Protein AF-A0A5S9MGC6-F1 (afdb_monomer_lite)

InterPro domains:
  IPR027417 P-loop containing nucleoside triphosphate hydrolase [G3DSA:3.40.50.300] (19-104)
  IPR027417 P-loop containing nucleoside triphosphate hydrolase [SSF52540] (4-83)

Sequence (104 aa):
MISAGTPEEVMKDPKSLTGQYLSGEKFIPLPIERRKPDGRYIEIKGAKENNLKNVNAKFPLGVFTAVTGVSGSGKSTLVNEILLKSLSQKLHRAKAKPGQHKRN

Radius of gyration: 20.72 Å; chains: 1; bounding box: 48×28×50 Å

Structure (mmCIF, N/CA/C/O backbone):
data_AF-A0A5S9MGC6-F1
#
_entry.id   AF-A0A5S9MGC6-F1
#
loop_
_atom_site.group_PDB
_atom_site.id
_atom_site.type_symbol
_atom_site.label_atom_id
_atom_site.label_alt_id
_atom_site.label_comp_id
_atom_site.label_asym_id
_atom_site.label_entity_id
_atom_site.label_seq_id
_atom_site.pdbx_PDB_ins_code
_atom_site.Cartn_x
_atom_site.Cartn_y
_atom_site.Cartn_z
_atom_site.occupancy
_atom_site.B_iso_or_equiv
_atom_site.auth_seq_id
_atom_site.auth_comp_id
_atom_site.auth_asym_id
_atom_site.auth_atom_id
_atom_site.pdbx_PDB_model_num
ATOM 1 N N . MET A 1 1 ? 27.779 -11.041 -11.868 1.00 69.12 1 MET A N 1
ATOM 2 C CA . MET A 1 1 ? 27.072 -9.823 -12.319 1.00 69.12 1 MET A CA 1
ATOM 3 C C . MET A 1 1 ? 26.209 -10.225 -13.504 1.00 69.12 1 MET A C 1
ATOM 5 O O . MET A 1 1 ? 26.739 -10.901 -14.372 1.00 69.12 1 MET A O 1
ATOM 9 N N . ILE A 1 2 ? 24.901 -9.936 -13.484 1.00 86.12 2 ILE A N 1
ATOM 10 C CA . ILE A 1 2 ? 23.970 -10.391 -14.539 1.00 86.12 2 ILE A CA 1
ATOM 11 C C . ILE A 1 2 ? 24.004 -9.441 -15.745 1.00 86.12 2 ILE A C 1
ATOM 13 O O . ILE A 1 2 ? 24.063 -9.916 -16.868 1.00 86.12 2 ILE A O 1
ATOM 17 N N . SER A 1 3 ? 24.017 -8.127 -15.502 1.00 92.38 3 SER A N 1
ATOM 18 C CA . SER A 1 3 ? 24.134 -7.070 -16.513 1.00 92.38 3 SER A CA 1
ATOM 19 C C . SER A 1 3 ? 24.650 -5.787 -15.845 1.00 92.38 3 SER A C 1
ATOM 21 O O . SER A 1 3 ? 24.418 -5.604 -14.644 1.00 92.38 3 SER A O 1
ATOM 23 N N . ALA A 1 4 ? 25.359 -4.926 -16.576 1.00 95.50 4 ALA A N 1
ATOM 24 C CA . ALA A 1 4 ? 25.826 -3.613 -16.119 1.00 95.50 4 ALA A CA 1
ATOM 25 C C . ALA A 1 4 ? 26.100 -2.695 -17.320 1.00 95.50 4 ALA A C 1
ATOM 27 O O . ALA A 1 4 ? 26.528 -3.173 -18.366 1.00 95.50 4 ALA A O 1
ATOM 28 N N . GLY A 1 5 ? 25.875 -1.391 -17.150 1.00 95.62 5 GLY A N 1
ATOM 29 C CA . GLY A 1 5 ? 26.008 -0.388 -18.205 1.00 95.62 5 GLY A CA 1
ATOM 30 C C . GLY A 1 5 ? 25.018 0.758 -18.011 1.00 95.62 5 GLY A C 1
ATOM 31 O O . GLY A 1 5 ? 24.455 0.934 -16.925 1.00 95.62 5 GLY A O 1
ATOM 32 N N . THR A 1 6 ? 24.794 1.521 -19.073 1.00 97.81 6 THR A N 1
ATOM 33 C CA . THR A 1 6 ? 23.695 2.488 -19.179 1.00 97.81 6 THR A CA 1
ATOM 34 C C . THR A 1 6 ? 22.331 1.791 -19.068 1.00 97.81 6 THR A C 1
ATOM 36 O O . THR A 1 6 ? 22.223 0.590 -19.345 1.00 97.81 6 THR A O 1
ATOM 39 N N . PRO A 1 7 ? 21.259 2.509 -18.684 1.00 97.06 7 PRO A N 1
ATOM 40 C CA . PRO A 1 7 ? 19.909 1.949 -18.693 1.00 97.06 7 PRO A CA 1
ATOM 41 C C . PRO A 1 7 ? 19.538 1.297 -20.034 1.00 97.06 7 PRO A C 1
ATOM 43 O O . PRO A 1 7 ? 18.967 0.207 -20.048 1.00 97.06 7 PRO A O 1
ATOM 46 N N . GLU A 1 8 ? 19.927 1.908 -21.154 1.00 97.69 8 GLU A N 1
ATOM 47 C CA . GLU A 1 8 ? 19.661 1.417 -22.507 1.00 97.69 8 GLU A CA 1
ATOM 48 C C . GLU A 1 8 ? 20.377 0.094 -22.807 1.00 97.69 8 GLU A C 1
ATOM 50 O O . GLU A 1 8 ? 19.805 -0.782 -23.459 1.00 97.69 8 GLU A O 1
ATOM 55 N N . GLU A 1 9 ? 21.614 -0.075 -22.336 1.00 97.62 9 GLU A N 1
ATOM 56 C CA . GLU A 1 9 ? 22.361 -1.333 -22.466 1.00 97.62 9 GLU A CA 1
ATOM 57 C C . GLU A 1 9 ? 21.722 -2.440 -21.626 1.00 97.62 9 GLU A C 1
ATOM 59 O O . GLU A 1 9 ? 21.501 -3.544 -22.126 1.00 97.62 9 GLU A O 1
ATOM 64 N N . VAL A 1 10 ? 21.333 -2.128 -20.385 1.00 97.69 10 VAL A N 1
ATOM 65 C CA . VAL A 1 10 ? 20.656 -3.081 -19.493 1.00 97.69 10 VAL A CA 1
ATOM 66 C C . VAL A 1 10 ? 19.292 -3.501 -20.053 1.00 97.69 10 VAL A C 1
ATOM 68 O O . VAL A 1 10 ? 18.914 -4.660 -19.900 1.00 97.69 10 VAL A O 1
ATOM 71 N N . MET A 1 11 ? 18.559 -2.599 -20.717 1.00 97.94 11 MET A N 1
ATOM 72 C CA . MET A 1 11 ? 17.279 -2.896 -21.381 1.00 97.94 11 MET A CA 1
ATOM 73 C C . MET A 1 11 ? 17.421 -3.806 -22.606 1.00 97.94 11 MET A C 1
ATOM 75 O O . MET A 1 11 ? 16.490 -4.545 -22.917 1.00 97.94 11 MET A O 1
ATOM 79 N N . LYS A 1 12 ? 18.559 -3.747 -23.311 1.00 97.19 12 LYS A N 1
ATOM 80 C CA . LYS A 1 12 ? 18.838 -4.571 -24.500 1.00 97.19 12 LYS A CA 1
ATOM 81 C C . LYS A 1 12 ? 19.404 -5.948 -24.163 1.00 97.19 12 LYS A C 1
ATOM 83 O O . LYS A 1 12 ? 19.432 -6.807 -25.039 1.00 97.19 12 LYS A O 1
ATOM 88 N N . ASP A 1 13 ? 19.875 -6.158 -22.936 1.00 97.25 13 ASP A N 1
ATOM 89 C CA . ASP A 1 13 ? 20.425 -7.438 -22.502 1.00 97.25 13 ASP A CA 1
ATOM 90 C C . ASP A 1 13 ? 19.302 -8.452 -22.197 1.00 97.25 13 ASP A C 1
ATOM 92 O O . ASP A 1 13 ? 18.638 -8.344 -21.160 1.00 97.25 13 ASP A O 1
ATOM 96 N N . PRO A 1 14 ? 19.110 -9.496 -23.030 1.00 95.12 14 PRO A N 1
ATOM 97 C CA . PRO A 1 14 ? 18.049 -10.479 -22.825 1.00 95.12 14 PRO A CA 1
ATOM 98 C C . PRO A 1 14 ? 18.266 -11.338 -21.571 1.00 95.12 14 PRO A C 1
ATOM 100 O O . PRO A 1 14 ? 17.334 -12.008 -21.127 1.00 95.12 14 PRO A O 1
ATOM 103 N N . LYS A 1 15 ? 19.467 -11.342 -20.972 1.00 96.50 15 LYS A N 1
ATOM 104 C CA . LYS A 1 15 ? 19.744 -12.045 -19.706 1.00 96.50 15 LYS A CA 1
ATOM 105 C C . LYS A 1 15 ? 19.380 -11.202 -18.479 1.00 96.50 15 LYS A C 1
ATOM 107 O O . LYS A 1 15 ? 19.315 -11.740 -17.371 1.00 96.50 15 LYS A O 1
ATOM 112 N N . SER A 1 16 ? 19.121 -9.904 -18.652 1.00 97.75 16 SER A N 1
ATOM 113 C CA . SER A 1 16 ? 18.755 -8.987 -17.574 1.00 97.75 16 SER A CA 1
ATOM 114 C C . SER A 1 16 ? 17.260 -9.055 -17.268 1.00 97.75 16 SER A C 1
ATOM 116 O O . SER A 1 16 ? 16.438 -8.504 -17.996 1.00 97.75 16 SER A O 1
ATOM 118 N N . LEU A 1 17 ? 16.882 -9.668 -16.140 1.00 97.62 17 LEU A N 1
ATOM 119 C CA . LEU A 1 17 ? 15.480 -9.674 -15.698 1.00 97.62 17 LEU A CA 1
ATOM 120 C C . LEU A 1 17 ? 14.938 -8.248 -15.511 1.00 97.62 17 LEU A C 1
ATOM 122 O O . LEU A 1 17 ? 13.820 -7.959 -15.922 1.00 97.62 17 LEU A O 1
ATOM 126 N N . THR A 1 18 ? 15.730 -7.349 -14.923 1.00 96.94 18 THR A N 1
ATOM 127 C CA . THR A 1 18 ? 15.370 -5.930 -14.790 1.00 96.94 18 THR A CA 1
ATOM 128 C C . THR A 1 18 ? 15.220 -5.273 -16.160 1.00 96.94 18 THR A C 1
ATOM 130 O O . THR A 1 18 ? 14.262 -4.534 -16.369 1.00 96.94 18 THR A O 1
ATOM 133 N N . GLY A 1 19 ? 16.117 -5.586 -17.102 1.00 98.06 19 GLY A N 1
ATOM 134 C CA . GLY A 1 19 ? 16.055 -5.117 -18.486 1.00 98.06 19 GLY A CA 1
ATOM 135 C C . GLY A 1 19 ? 14.739 -5.474 -19.166 1.00 98.06 19 GLY A C 1
ATOM 136 O O . GLY A 1 19 ? 14.087 -4.589 -19.708 1.00 98.06 19 GLY A O 1
ATOM 137 N N . GLN A 1 20 ? 14.295 -6.726 -19.022 1.00 98.25 20 GLN A N 1
ATOM 138 C CA . GLN A 1 20 ? 13.016 -7.209 -19.562 1.00 98.25 20 GLN A CA 1
ATOM 139 C C . GLN A 1 20 ? 11.802 -6.441 -19.004 1.00 98.25 20 GLN A C 1
ATOM 141 O O . GLN A 1 20 ? 10.832 -6.229 -19.723 1.00 98.25 20 GLN A O 1
ATOM 146 N N . TYR A 1 21 ? 11.827 -6.008 -17.735 1.00 98.25 21 TYR A N 1
ATOM 147 C CA . TYR A 1 21 ? 10.751 -5.180 -17.166 1.00 98.25 21 TYR A CA 1
ATOM 148 C C . TYR A 1 21 ? 10.836 -3.712 -17.595 1.00 98.25 21 TYR A C 1
ATOM 150 O O . TYR A 1 21 ? 9.808 -3.081 -17.827 1.00 98.25 21 TYR A O 1
ATOM 158 N N . LEU A 1 22 ? 12.047 -3.161 -17.696 1.00 97.31 22 LEU A N 1
ATOM 159 C CA . LEU A 1 22 ? 12.260 -1.784 -18.146 1.00 97.31 22 LEU A CA 1
ATOM 160 C C . LEU A 1 22 ? 11.892 -1.606 -19.625 1.00 97.31 22 LEU A C 1
ATOM 162 O O . LEU A 1 22 ? 11.318 -0.582 -19.985 1.00 97.31 22 LEU A O 1
ATOM 166 N N . SER A 1 23 ? 12.194 -2.599 -20.468 1.00 97.38 23 SER A N 1
ATOM 167 C CA . SER A 1 23 ? 11.861 -2.602 -21.899 1.00 97.38 23 SER A CA 1
ATOM 168 C C . SER A 1 23 ? 10.377 -2.848 -22.185 1.00 97.38 23 SER A C 1
ATOM 170 O O . SER A 1 23 ? 9.920 -2.590 -23.296 1.00 97.38 23 SER A O 1
ATOM 172 N N . GLY A 1 24 ? 9.623 -3.341 -21.198 1.00 96.88 24 GLY A N 1
ATOM 173 C CA . GLY A 1 24 ? 8.219 -3.719 -21.346 1.00 96.88 24 GLY A CA 1
ATOM 174 C C . GLY A 1 24 ? 7.992 -5.118 -21.929 1.00 96.88 24 GLY A C 1
ATOM 175 O O . GLY A 1 24 ? 6.839 -5.514 -22.079 1.00 96.88 24 GLY A O 1
ATOM 176 N N . GLU A 1 25 ? 9.051 -5.887 -22.216 1.00 97.56 25 GLU A N 1
ATOM 177 C CA . GLU A 1 25 ? 8.941 -7.303 -22.610 1.00 97.56 25 GLU A CA 1
ATOM 178 C C . GLU A 1 25 ? 8.217 -8.120 -21.527 1.00 97.56 25 GLU A C 1
ATOM 180 O O . GLU A 1 25 ? 7.326 -8.922 -21.812 1.00 97.56 25 GLU A O 1
ATOM 185 N N . LYS A 1 26 ? 8.566 -7.868 -20.262 1.00 98.19 26 LYS A N 1
ATOM 186 C CA . LYS A 1 26 ? 7.825 -8.321 -19.086 1.00 98.19 26 LYS A CA 1
ATOM 187 C C . LYS A 1 26 ? 7.111 -7.145 -18.442 1.00 98.19 26 LYS A C 1
ATOM 189 O O . LYS A 1 26 ? 7.640 -6.045 -18.339 1.00 98.19 26 LYS A O 1
ATOM 194 N N . PHE A 1 27 ? 5.914 -7.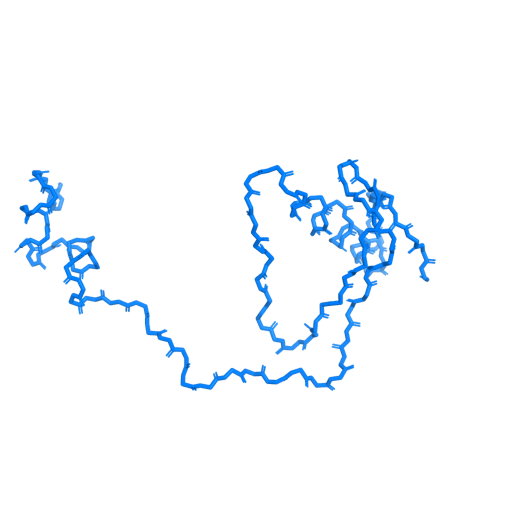396 -17.935 1.00 98.25 27 PHE A N 1
ATOM 195 C CA . PHE A 1 27 ? 5.132 -6.407 -17.206 1.00 98.25 27 PHE A CA 1
ATOM 196 C C . PHE A 1 27 ? 4.228 -7.094 -16.184 1.00 98.25 27 PHE A C 1
ATOM 198 O O . PHE A 1 27 ? 3.978 -8.298 -16.256 1.00 98.25 27 PHE A O 1
ATOM 205 N N . ILE A 1 28 ? 3.736 -6.325 -15.212 1.00 97.81 28 ILE A N 1
ATOM 206 C CA . ILE A 1 28 ? 2.734 -6.808 -14.259 1.00 97.81 28 ILE A CA 1
ATOM 207 C C . ILE A 1 28 ? 1.360 -6.627 -14.917 1.00 97.81 28 ILE A C 1
ATOM 209 O O . ILE A 1 28 ? 0.950 -5.481 -15.127 1.00 97.81 28 ILE A O 1
ATOM 213 N N . PRO A 1 29 ? 0.644 -7.711 -15.267 1.00 97.31 29 PRO A N 1
ATOM 214 C CA . PRO A 1 29 ? -0.640 -7.591 -15.935 1.00 97.31 29 PRO A CA 1
ATOM 215 C C . PRO A 1 29 ? -1.684 -6.993 -14.994 1.00 97.31 29 PRO A C 1
ATOM 217 O O . PRO A 1 29 ? -1.707 -7.263 -13.789 1.00 97.31 29 PRO A O 1
ATOM 220 N N . LEU A 1 30 ? -2.586 -6.195 -15.559 1.00 97.25 30 LEU A N 1
ATOM 221 C CA . LEU A 1 30 ? -3.749 -5.714 -14.828 1.00 97.25 30 LEU A CA 1
ATOM 222 C C . LEU A 1 30 ? -4.807 -6.825 -14.754 1.00 97.25 30 LEU A C 1
ATOM 224 O O . LEU A 1 30 ? -5.016 -7.535 -15.739 1.00 97.25 30 LEU A O 1
ATOM 228 N N . PRO A 1 31 ? -5.496 -6.987 -13.610 1.00 96.75 31 PRO A N 1
ATOM 229 C CA . PRO A 1 31 ? -6.588 -7.942 -13.520 1.00 96.75 31 PRO A CA 1
ATOM 230 C C . PRO A 1 31 ? -7.732 -7.512 -14.446 1.00 96.75 31 PRO A C 1
ATOM 232 O O . PRO A 1 31 ? -8.123 -6.344 -14.438 1.00 96.75 31 PRO A O 1
ATOM 235 N N . ILE A 1 32 ? -8.282 -8.467 -15.204 1.00 97.31 32 ILE A N 1
ATOM 236 C CA . ILE A 1 32 ? -9.416 -8.240 -16.119 1.00 97.31 32 ILE A CA 1
ATOM 237 C C . ILE A 1 32 ? -10.652 -7.784 -15.330 1.00 97.31 32 ILE A C 1
ATOM 239 O O . ILE A 1 32 ? -11.374 -6.887 -15.753 1.00 97.31 32 ILE A O 1
ATOM 243 N N . GLU A 1 33 ? -10.847 -8.345 -14.134 1.00 97.44 33 GLU A N 1
ATOM 244 C CA . GLU A 1 33 ? -11.940 -7.992 -13.232 1.00 97.44 33 GLU A CA 1
ATOM 245 C C . GLU A 1 33 ? -11.437 -7.669 -11.822 1.00 97.44 33 GLU A C 1
ATOM 247 O O . GLU A 1 33 ? -10.472 -8.251 -11.319 1.00 97.44 33 GLU A O 1
ATOM 252 N N . ARG A 1 34 ? -12.129 -6.749 -11.141 1.00 97.25 34 ARG A N 1
ATOM 253 C CA . ARG A 1 34 ? -11.870 -6.406 -9.736 1.00 97.25 34 ARG A CA 1
ATOM 254 C C . ARG A 1 34 ? -12.990 -6.945 -8.852 1.00 97.25 34 ARG A C 1
ATOM 256 O O . ARG A 1 34 ? -14.166 -6.771 -9.162 1.00 97.25 34 ARG A O 1
ATOM 263 N N . ARG A 1 35 ? -12.623 -7.546 -7.714 1.00 97.56 35 ARG A N 1
ATOM 264 C CA . ARG A 1 35 ? -13.585 -8.029 -6.708 1.00 97.56 35 ARG A CA 1
ATOM 265 C C . ARG A 1 35 ? -14.454 -6.871 -6.212 1.00 97.56 35 ARG A C 1
ATOM 267 O O . ARG A 1 35 ? -13.923 -5.837 -5.804 1.00 97.56 35 ARG A O 1
ATOM 274 N N . LYS A 1 36 ? -15.775 -7.058 -6.226 1.00 97.25 36 LYS A N 1
ATOM 275 C CA . LYS A 1 36 ? -16.731 -6.100 -5.657 1.00 97.25 36 LYS A CA 1
ATOM 276 C C . LYS A 1 36 ? -16.817 -6.288 -4.134 1.00 97.25 36 LYS A C 1
ATOM 278 O O . LYS A 1 36 ? -16.752 -7.430 -3.682 1.00 97.25 36 LYS A O 1
ATOM 283 N N . PRO A 1 37 ? -16.963 -5.210 -3.343 1.00 97.19 37 PRO A N 1
ATOM 284 C CA . PR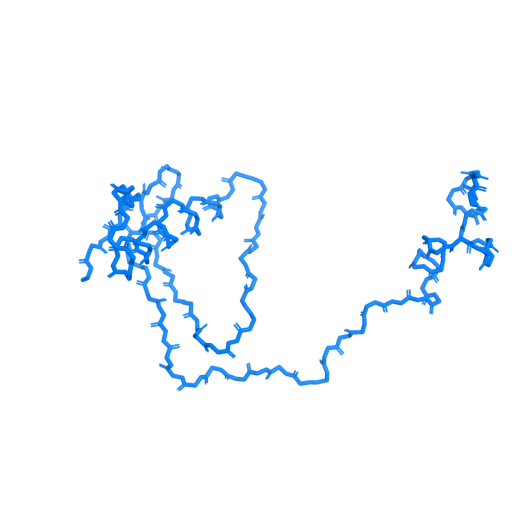O A 1 37 ? -17.268 -5.326 -1.920 1.00 97.19 37 PRO A CA 1
ATOM 285 C C . PRO A 1 37 ? -18.573 -6.095 -1.692 1.00 97.19 37 PRO A C 1
ATOM 287 O O . PRO A 1 37 ? -19.537 -5.905 -2.430 1.00 97.19 37 PRO A O 1
ATOM 290 N N . ASP A 1 38 ? -18.617 -6.912 -0.644 1.00 96.50 38 ASP A N 1
ATOM 291 C CA . ASP A 1 38 ? -19.774 -7.750 -0.295 1.00 96.50 38 ASP A CA 1
ATOM 292 C C . ASP A 1 38 ? -20.680 -7.134 0.789 1.00 96.50 38 ASP A C 1
ATOM 294 O O . ASP A 1 38 ? -21.503 -7.815 1.394 1.00 96.50 38 ASP A O 1
ATOM 298 N N . GLY A 1 39 ? -20.515 -5.836 1.058 1.00 96.94 39 GLY A N 1
ATOM 299 C CA . GLY A 1 39 ? -21.266 -5.106 2.081 1.00 96.94 39 GLY A CA 1
ATOM 300 C C . GLY A 1 39 ? -20.615 -5.093 3.467 1.00 96.94 39 GLY A C 1
ATOM 301 O O . GLY A 1 39 ? -21.058 -4.332 4.329 1.00 96.94 39 GLY A O 1
ATOM 302 N N . ARG A 1 40 ? -19.546 -5.864 3.704 1.00 97.56 40 ARG A N 1
ATOM 303 C CA . ARG A 1 40 ? -18.835 -5.875 4.993 1.00 97.56 40 ARG A CA 1
ATOM 304 C C . ARG A 1 40 ? -17.691 -4.861 5.008 1.00 97.56 40 ARG A C 1
ATOM 306 O O . ARG A 1 40 ? -16.861 -4.829 4.099 1.00 97.56 40 ARG A O 1
ATOM 313 N N . TYR A 1 41 ? -17.607 -4.069 6.079 1.00 97.25 41 TYR A N 1
ATOM 314 C CA . TYR A 1 41 ? -16.610 -3.006 6.222 1.00 97.25 41 TYR A CA 1
ATOM 315 C C . TYR A 1 41 ? -16.034 -2.930 7.633 1.00 97.25 41 TYR A C 1
ATOM 317 O O . TYR A 1 41 ? -16.729 -3.164 8.621 1.00 97.25 41 TYR A O 1
ATOM 325 N N . ILE A 1 42 ? -14.778 -2.498 7.719 1.00 96.19 42 ILE A N 1
ATOM 326 C CA . ILE A 1 42 ? -14.204 -1.940 8.942 1.00 96.19 42 ILE A CA 1
ATOM 327 C C . ILE A 1 42 ? -14.233 -0.421 8.818 1.00 96.19 42 ILE A C 1
ATOM 329 O O . ILE A 1 42 ? -13.705 0.140 7.858 1.00 96.19 42 ILE A O 1
ATOM 333 N N . GLU A 1 43 ? -14.836 0.252 9.793 1.00 96.50 43 GLU A N 1
ATOM 334 C CA . GLU A 1 43 ? -14.941 1.709 9.802 1.00 96.50 43 GLU A CA 1
ATOM 335 C C . GLU A 1 43 ? -14.064 2.326 10.890 1.00 96.50 43 GLU A C 1
ATOM 337 O O . GLU A 1 43 ? -14.192 2.005 12.073 1.00 96.50 43 GLU A O 1
ATOM 342 N N . ILE A 1 44 ? -13.221 3.276 10.492 1.00 96.44 44 ILE A N 1
ATOM 343 C CA . ILE A 1 44 ? -12.538 4.201 11.395 1.00 96.44 44 ILE A CA 1
ATOM 344 C C . ILE A 1 44 ? -13.286 5.525 11.335 1.00 96.44 44 ILE A C 1
ATOM 346 O O . ILE A 1 44 ? -13.495 6.073 10.252 1.00 96.44 44 ILE A O 1
ATOM 350 N N . LYS A 1 45 ? -13.666 6.060 12.496 1.00 97.19 45 LYS A N 1
ATOM 351 C CA . LYS A 1 45 ? -14.345 7.353 12.595 1.00 97.19 45 LYS A CA 1
ATOM 352 C C . LYS A 1 45 ? -13.497 8.346 13.374 1.00 97.19 45 LYS A C 1
ATOM 354 O O . LYS A 1 45 ? -12.950 8.016 14.422 1.00 97.19 45 LYS A O 1
ATOM 359 N N . GLY A 1 46 ? -13.421 9.576 12.880 1.00 97.25 46 GLY A N 1
ATOM 360 C CA . GLY A 1 46 ? -12.765 10.705 13.532 1.00 97.25 46 GLY A CA 1
ATOM 361 C C . GLY A 1 46 ? -11.325 10.432 13.954 1.00 97.25 46 GLY A C 1
ATOM 362 O O . GLY A 1 46 ? -10.959 10.760 15.080 1.00 97.25 46 GLY A O 1
ATOM 363 N N . ALA A 1 47 ? -10.531 9.810 13.083 1.00 97.31 47 ALA A N 1
ATOM 364 C CA . ALA A 1 47 ? -9.105 9.611 13.297 1.00 97.31 47 ALA A CA 1
ATOM 365 C C . ALA A 1 47 ? -8.379 10.960 13.388 1.00 97.31 47 ALA A C 1
ATOM 367 O O . ALA A 1 47 ? -8.487 11.795 12.483 1.00 97.31 47 ALA A O 1
ATOM 368 N N . LYS A 1 48 ? -7.665 11.164 14.495 1.00 97.25 48 LYS A N 1
ATOM 369 C CA . LYS A 1 48 ? -6.984 12.415 14.863 1.00 97.25 48 LYS A CA 1
ATOM 370 C C . LYS A 1 48 ? -5.545 12.218 15.342 1.00 97.25 48 LYS A C 1
ATOM 372 O O . LYS A 1 48 ? -4.896 13.183 15.715 1.00 97.25 48 LYS A O 1
ATOM 377 N N . GLU A 1 49 ? -5.051 10.983 15.343 1.00 97.06 49 GLU A N 1
ATOM 378 C CA . GLU A 1 49 ? -3.669 10.701 15.728 1.00 97.06 49 GLU A CA 1
ATOM 379 C C . GLU A 1 49 ? -2.675 11.428 14.806 1.00 97.06 49 GLU A C 1
ATOM 381 O O . GLU A 1 49 ? -2.875 11.490 13.585 1.00 97.06 49 GLU A O 1
ATOM 386 N N . ASN A 1 50 ? -1.589 11.948 15.384 1.00 95.25 50 ASN A N 1
ATOM 387 C CA . ASN A 1 50 ? -0.570 12.741 14.694 1.00 95.25 50 ASN A CA 1
ATOM 388 C C . ASN A 1 50 ? -1.176 13.880 13.850 1.00 95.25 50 ASN A C 1
ATOM 390 O O . ASN A 1 50 ? -1.802 14.798 14.368 1.00 95.25 50 ASN A O 1
ATOM 394 N N . ASN A 1 51 ? -0.979 13.839 12.533 1.00 94.94 51 ASN A N 1
ATOM 395 C CA . ASN A 1 51 ? -1.410 14.870 11.596 1.00 94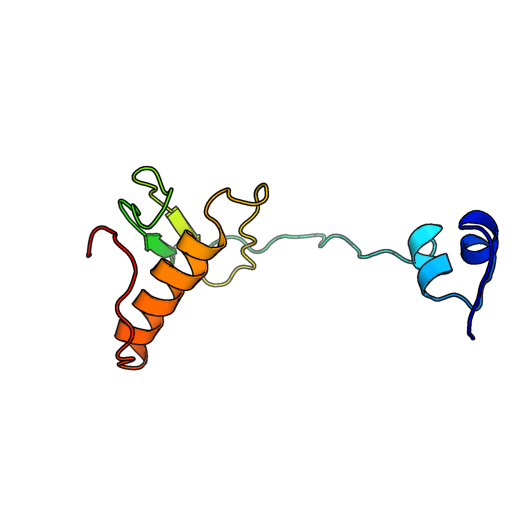.94 51 ASN A CA 1
ATOM 396 C C . ASN A 1 51 ? -2.764 14.576 10.924 1.00 94.94 51 ASN A C 1
ATOM 398 O O . ASN A 1 51 ? -3.143 15.280 9.982 1.00 94.94 51 ASN A O 1
ATOM 402 N N . LEU A 1 52 ? -3.494 13.542 11.363 1.00 96.56 52 LEU A N 1
ATOM 403 C CA . LEU A 1 52 ? -4.812 13.229 10.813 1.00 96.56 52 LEU A CA 1
ATOM 404 C C . LEU A 1 52 ? -5.840 14.286 11.237 1.00 96.56 52 LEU A C 1
ATOM 406 O O . LEU A 1 52 ? -6.027 14.585 12.412 1.00 96.56 52 LEU A O 1
ATOM 410 N N . LYS A 1 53 ? -6.562 14.837 10.259 1.00 95.88 53 LYS A N 1
ATOM 411 C CA . LYS A 1 53 ? -7.539 15.915 10.469 1.00 95.88 53 LYS A CA 1
ATOM 412 C C . LYS A 1 53 ? -8.969 15.372 10.553 1.00 95.88 53 LYS A C 1
ATOM 414 O O . LYS A 1 53 ? -9.774 15.613 9.662 1.00 95.88 53 LYS A O 1
ATOM 419 N N . ASN A 1 54 ? -9.288 14.635 11.623 1.00 96.50 54 ASN A N 1
ATOM 420 C CA . ASN A 1 54 ? -10.627 14.068 11.874 1.00 96.50 54 ASN A CA 1
ATOM 421 C C . ASN A 1 54 ? -11.146 13.177 10.723 1.00 96.50 54 ASN A C 1
ATOM 423 O O . ASN A 1 54 ? -12.274 13.326 10.253 1.00 96.50 54 ASN A O 1
ATOM 427 N N . VAL A 1 55 ? -10.309 12.249 10.264 1.00 96.81 55 VAL A N 1
ATOM 428 C CA . VAL A 1 55 ? -10.573 11.424 9.077 1.00 96.81 55 VAL A CA 1
ATOM 429 C C . VAL A 1 55 ? -11.550 10.286 9.394 1.00 96.81 55 VAL A C 1
ATOM 431 O O . VAL A 1 55 ? -11.392 9.580 10.391 1.00 96.81 55 VAL A O 1
ATOM 434 N N . ASN A 1 56 ? -12.538 10.077 8.521 1.00 97.00 56 ASN A N 1
ATOM 435 C CA . ASN A 1 56 ? -13.375 8.876 8.504 1.00 97.00 56 ASN A CA 1
ATOM 436 C C . ASN A 1 56 ? -12.950 7.994 7.323 1.00 97.00 56 ASN A C 1
ATOM 438 O O . ASN A 1 56 ? -12.823 8.497 6.209 1.00 97.00 56 ASN A O 1
ATOM 442 N N . ALA A 1 57 ? -12.756 6.697 7.549 1.00 96.19 57 ALA A N 1
ATOM 443 C CA . ALA A 1 57 ? -12.352 5.749 6.513 1.00 96.19 57 ALA A CA 1
ATOM 444 C C . ALA A 1 57 ? -13.135 4.437 6.633 1.00 96.19 57 ALA A C 1
ATOM 446 O O . ALA A 1 57 ? -13.350 3.940 7.739 1.00 96.19 57 ALA A O 1
ATOM 447 N N . LYS A 1 58 ? -13.538 3.870 5.491 1.00 96.62 58 LYS A N 1
ATOM 448 C CA . LYS A 1 58 ? -14.180 2.554 5.400 1.00 96.62 58 LYS A CA 1
ATOM 449 C C . LYS A 1 58 ? -13.297 1.613 4.588 1.00 96.62 58 LYS A C 1
ATOM 451 O O . LYS A 1 58 ? -12.966 1.920 3.447 1.00 96.62 58 LYS A O 1
ATOM 456 N N . PHE A 1 59 ? -12.948 0.471 5.168 1.00 97.44 59 PHE A N 1
ATOM 457 C CA . PHE A 1 59 ? -12.150 -0.572 4.530 1.00 97.44 59 PHE A CA 1
ATOM 458 C C . PHE A 1 59 ? -13.061 -1.756 4.190 1.00 97.44 59 PHE A C 1
ATOM 460 O O . PHE A 1 59 ? -13.535 -2.415 5.119 1.00 97.44 59 PHE A O 1
ATOM 467 N N . PRO A 1 60 ? -13.358 -2.014 2.903 1.00 97.94 60 PRO A N 1
ATOM 468 C CA . PRO A 1 60 ? -14.131 -3.187 2.509 1.00 97.94 60 PRO A CA 1
ATOM 469 C C . PRO A 1 60 ? -13.375 -4.473 2.850 1.00 97.94 60 PRO A C 1
ATOM 471 O O . PRO A 1 60 ? -12.169 -4.582 2.613 1.00 97.94 60 PRO A O 1
ATOM 474 N N . LEU A 1 61 ? -14.091 -5.455 3.391 1.00 97.31 61 LEU A N 1
ATOM 475 C CA . LEU A 1 61 ? -13.549 -6.792 3.615 1.00 97.31 61 LEU A CA 1
ATOM 476 C C . LEU A 1 61 ? -13.628 -7.631 2.333 1.00 97.31 61 LEU A C 1
ATOM 478 O O . LEU A 1 61 ? -14.404 -7.345 1.427 1.00 97.31 61 LEU A O 1
ATOM 482 N N . GLY A 1 62 ? -12.788 -8.665 2.245 1.00 96.81 62 GLY A N 1
ATOM 483 C CA . GLY A 1 62 ? -12.790 -9.601 1.112 1.00 96.81 62 GLY A CA 1
ATOM 484 C C . GLY A 1 62 ? -12.192 -9.056 -0.193 1.00 96.81 62 GLY A C 1
ATOM 485 O O . GLY A 1 62 ? -12.209 -9.751 -1.210 1.00 96.81 62 GLY A O 1
ATOM 486 N N . VAL A 1 63 ? -11.626 -7.845 -0.187 1.00 97.56 63 VAL A N 1
ATOM 487 C CA . VAL A 1 63 ? -10.996 -7.229 -1.365 1.00 97.56 63 VAL A CA 1
ATOM 488 C C . VAL A 1 63 ? -9.582 -6.733 -1.063 1.00 97.56 63 VAL A C 1
ATOM 490 O O . VAL A 1 63 ? -9.223 -6.461 0.082 1.00 97.56 63 VAL A O 1
ATOM 493 N N . PHE A 1 64 ? -8.767 -6.596 -2.110 1.00 97.56 64 PHE A N 1
ATOM 494 C CA . PHE A 1 64 ? -7.435 -6.007 -1.994 1.00 97.56 64 PHE A CA 1
ATOM 495 C C . PHE A 1 64 ? -7.559 -4.482 -1.897 1.00 97.56 64 PHE A C 1
ATOM 497 O O . PHE A 1 64 ? -7.983 -3.837 -2.856 1.00 97.56 64 PHE A O 1
ATOM 504 N N . THR A 1 65 ? -7.184 -3.909 -0.752 1.00 97.12 65 THR A N 1
ATOM 505 C CA . THR A 1 65 ? -7.246 -2.461 -0.507 1.00 97.12 65 THR A CA 1
ATOM 506 C C . THR A 1 65 ? -5.840 -1.878 -0.416 1.00 97.12 65 THR A C 1
ATOM 508 O O . THR A 1 65 ? -5.058 -2.279 0.443 1.00 97.12 65 THR A O 1
ATOM 511 N N . ALA A 1 66 ? -5.532 -0.899 -1.268 1.00 97.44 66 ALA A N 1
ATOM 512 C CA . ALA A 1 66 ? -4.297 -0.125 -1.193 1.00 97.44 66 ALA A CA 1
ATOM 513 C C . ALA A 1 66 ? -4.561 1.237 -0.536 1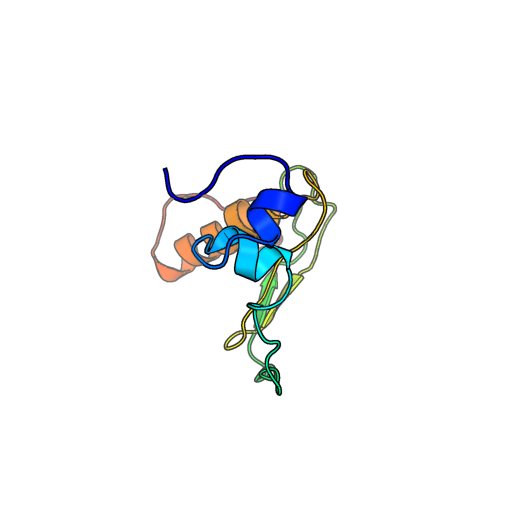.00 97.44 66 ALA A C 1
ATOM 515 O O . ALA A 1 66 ? -5.431 1.983 -0.982 1.00 97.44 66 ALA A O 1
ATOM 516 N N . VAL A 1 67 ? -3.790 1.579 0.500 1.00 97.25 67 VAL A N 1
ATOM 517 C CA . VAL A 1 67 ? -3.800 2.915 1.118 1.00 97.25 67 VAL A CA 1
ATOM 518 C C . VAL A 1 67 ? -2.625 3.713 0.562 1.00 97.25 67 VAL A C 1
ATOM 520 O O . VAL A 1 67 ? -1.470 3.409 0.853 1.00 97.25 67 VAL A O 1
ATOM 523 N N . THR A 1 68 ? -2.914 4.726 -0.252 1.00 97.19 68 THR A N 1
ATOM 524 C CA . THR A 1 68 ? -1.913 5.493 -1.012 1.00 97.19 68 THR A CA 1
ATOM 525 C C . THR A 1 68 ? -1.908 6.978 -0.629 1.00 97.19 68 THR A C 1
ATOM 527 O O . THR A 1 68 ? -2.719 7.436 0.175 1.00 97.19 68 THR A O 1
ATOM 530 N N . GLY A 1 69 ? -0.912 7.722 -1.122 1.00 96.00 69 GLY A N 1
ATOM 531 C CA . GLY A 1 69 ? -0.687 9.138 -0.808 1.00 96.00 69 GLY A CA 1
ATOM 532 C C . GLY A 1 69 ? 0.795 9.474 -0.609 1.00 96.00 69 GLY A C 1
ATOM 533 O O . GLY A 1 69 ? 1.615 8.581 -0.383 1.00 96.00 69 GLY A O 1
ATOM 534 N N . VAL A 1 70 ? 1.141 10.761 -0.660 1.00 97.56 70 VAL A N 1
ATOM 535 C CA . VAL A 1 70 ? 2.525 11.263 -0.525 1.00 97.56 70 VAL A CA 1
ATOM 536 C C . VAL A 1 70 ? 3.155 10.937 0.835 1.00 97.56 70 VAL A C 1
ATOM 538 O O . VAL A 1 70 ? 2.457 10.616 1.802 1.00 97.56 70 VAL A O 1
ATOM 541 N N . SER A 1 71 ? 4.487 10.986 0.933 1.00 96.38 71 SER A N 1
ATOM 542 C CA . SER A 1 71 ? 5.168 10.851 2.229 1.00 96.38 71 SER A CA 1
ATOM 543 C C . SER A 1 71 ? 4.635 11.888 3.229 1.00 96.38 71 SER A C 1
ATOM 545 O O . SER A 1 71 ? 4.306 13.008 2.850 1.00 96.38 71 SER A O 1
ATOM 547 N N . GLY A 1 72 ? 4.461 11.492 4.491 1.00 95.50 72 GLY A N 1
ATOM 548 C CA . GLY A 1 72 ? 3.882 12.355 5.528 1.00 95.50 72 GLY A CA 1
ATOM 549 C C . GLY A 1 72 ? 2.356 12.527 5.488 1.00 95.50 72 GLY A C 1
ATOM 550 O O . GLY A 1 72 ? 1.804 13.117 6.408 1.00 95.50 72 GLY A O 1
ATOM 551 N N . SER A 1 73 ? 1.623 11.963 4.518 1.00 96.31 73 SER A N 1
ATOM 552 C CA . SER A 1 73 ? 0.157 12.139 4.424 1.00 96.31 73 SER A CA 1
ATOM 553 C C . SER A 1 73 ? -0.673 11.442 5.520 1.00 96.31 73 SER A C 1
ATOM 555 O O . SER A 1 73 ? -1.897 11.525 5.505 1.00 96.31 73 SER A O 1
ATOM 557 N N . GLY A 1 74 ? -0.035 10.719 6.447 1.00 97.19 74 GLY A N 1
ATOM 558 C CA . GLY A 1 74 ? -0.711 10.027 7.552 1.00 97.19 74 GLY A CA 1
ATOM 559 C C . GLY A 1 74 ? -1.154 8.583 7.264 1.00 97.19 74 GLY A C 1
ATOM 560 O O . GLY A 1 74 ? -1.857 8.003 8.085 1.00 97.19 74 GLY A O 1
ATOM 561 N N . LYS A 1 75 ? -0.731 7.959 6.148 1.00 98.00 75 LYS A N 1
ATOM 562 C CA . LYS A 1 75 ? -1.067 6.552 5.804 1.00 98.00 75 LYS A CA 1
ATOM 563 C C . LYS A 1 75 ? -0.717 5.567 6.922 1.00 98.00 75 LYS A C 1
ATOM 565 O O . LYS A 1 75 ? -1.578 4.822 7.376 1.00 98.00 75 LYS A O 1
ATOM 570 N N . SER A 1 76 ? 0.537 5.587 7.382 1.00 97.56 76 SER A N 1
ATOM 571 C CA . SER A 1 76 ? 1.014 4.694 8.444 1.00 97.56 76 SER A CA 1
ATOM 572 C C . SER A 1 76 ? 0.313 4.977 9.768 1.00 97.56 76 SER A C 1
ATOM 574 O O . SER A 1 76 ? 0.011 4.047 10.503 1.00 97.56 76 SER A O 1
ATOM 576 N N . THR A 1 77 ? -0.028 6.237 10.049 1.00 97.88 77 THR A N 1
ATOM 577 C CA . THR A 1 77 ? -0.845 6.586 11.215 1.00 97.88 77 THR A CA 1
ATOM 578 C C . THR A 1 77 ? -2.237 5.955 11.121 1.00 97.88 77 THR A C 1
ATOM 580 O O . THR A 1 77 ? -2.695 5.301 12.054 1.00 97.88 77 THR A O 1
ATOM 583 N N . LEU A 1 78 ? -2.912 6.087 9.978 1.00 97.75 78 LEU A N 1
ATOM 584 C CA . LEU A 1 78 ? -4.251 5.528 9.790 1.00 97.75 78 LEU A CA 1
ATOM 585 C C . LEU A 1 78 ? -4.251 3.991 9.863 1.00 97.75 78 LEU A C 1
ATOM 587 O O . LEU A 1 78 ? -5.110 3.407 10.524 1.00 97.75 78 LEU A O 1
ATOM 591 N N . VAL A 1 79 ? -3.290 3.337 9.205 1.00 97.69 79 VAL A N 1
ATOM 592 C CA . VAL A 1 79 ? -3.242 1.870 9.090 1.00 97.69 79 VAL A CA 1
ATOM 593 C C . VAL A 1 79 ? -2.582 1.217 10.304 1.00 97.69 79 VAL A C 1
ATOM 595 O O . VAL A 1 79 ? -3.162 0.321 10.905 1.00 97.69 79 VAL A O 1
ATOM 598 N N . ASN A 1 80 ? -1.392 1.649 10.708 1.00 97.06 80 ASN A N 1
ATOM 599 C CA . ASN A 1 80 ? -0.639 0.954 11.754 1.00 97.06 80 ASN A CA 1
ATOM 600 C C . ASN A 1 80 ? -1.069 1.427 13.144 1.00 97.06 80 ASN A C 1
ATOM 602 O O . ASN A 1 80 ? -1.408 0.614 14.002 1.00 97.06 80 ASN A O 1
ATOM 606 N N . GLU A 1 81 ? -1.087 2.744 13.364 1.00 97.25 81 GLU A N 1
ATOM 607 C CA . GLU A 1 81 ? -1.348 3.305 14.694 1.00 97.25 81 GLU A CA 1
ATOM 608 C C . GLU A 1 81 ? -2.819 3.195 15.097 1.00 97.25 81 GLU A C 1
ATOM 610 O O . GLU A 1 81 ? -3.120 2.998 16.274 1.00 97.25 81 GLU A O 1
ATOM 615 N N . ILE A 1 82 ? -3.743 3.273 14.135 1.00 97.00 82 ILE A N 1
ATOM 616 C CA . ILE A 1 82 ? -5.181 3.203 14.413 1.00 97.00 82 ILE A CA 1
ATOM 617 C C . ILE A 1 82 ? -5.759 1.844 14.026 1.00 97.00 82 ILE A C 1
ATOM 619 O O . ILE A 1 82 ? -6.180 1.114 14.923 1.00 97.00 82 ILE A O 1
ATOM 623 N N . LEU A 1 83 ? -5.802 1.487 12.735 1.00 96.69 83 LEU A N 1
ATOM 624 C CA . LEU A 1 83 ? -6.506 0.280 12.277 1.00 96.69 83 LEU A CA 1
ATOM 625 C C . LEU A 1 83 ? -5.941 -0.994 12.918 1.00 96.69 83 LEU A C 1
ATOM 627 O O . LEU A 1 83 ? -6.666 -1.715 13.603 1.00 96.69 83 LEU A O 1
ATOM 631 N N . LEU A 1 84 ? -4.643 -1.245 12.732 1.00 96.69 84 LEU A N 1
ATOM 632 C CA . LEU A 1 84 ? -3.975 -2.458 13.192 1.00 96.69 84 LEU A CA 1
ATOM 633 C C . LEU A 1 84 ? -4.024 -2.571 14.715 1.00 96.69 84 LEU A C 1
ATOM 635 O O . LEU A 1 84 ? -4.481 -3.589 15.225 1.00 96.69 84 LEU A O 1
ATOM 639 N N . LYS A 1 85 ? -3.619 -1.531 15.457 1.00 96.62 85 LYS A N 1
ATOM 640 C CA . LYS A 1 85 ? -3.669 -1.568 16.930 1.00 96.62 85 LYS A CA 1
ATOM 641 C C . LYS A 1 85 ? -5.095 -1.772 17.449 1.00 96.62 85 LYS A C 1
ATOM 643 O O . LYS A 1 85 ? -5.280 -2.548 18.384 1.00 96.62 85 LYS A O 1
ATOM 648 N N . SER A 1 86 ? -6.103 -1.146 16.831 1.00 95.00 86 SER A N 1
ATOM 649 C CA . SER A 1 86 ? -7.510 -1.325 17.232 1.00 95.00 86 SER A CA 1
ATOM 650 C C . SER A 1 86 ? -7.984 -2.758 17.029 1.00 95.00 86 SER A C 1
ATOM 652 O O . SER A 1 86 ? -8.610 -3.330 17.921 1.00 95.00 86 SER A O 1
ATOM 654 N N . LEU A 1 87 ? -7.670 -3.355 15.878 1.00 94.88 87 LEU A N 1
ATOM 655 C CA . LEU A 1 87 ? -8.040 -4.738 15.584 1.00 94.88 87 LEU A CA 1
ATOM 656 C C . LEU A 1 87 ? -7.268 -5.724 16.461 1.00 94.88 87 LEU A C 1
ATOM 658 O O . LEU A 1 87 ? -7.883 -6.609 17.044 1.00 94.88 87 LEU A O 1
ATOM 662 N N . SER A 1 88 ? -5.961 -5.538 16.642 1.00 95.12 88 SER A N 1
ATOM 663 C CA . SER A 1 88 ? -5.142 -6.381 17.520 1.00 95.12 88 SER A CA 1
ATOM 664 C C . SER A 1 88 ? -5.605 -6.326 18.975 1.00 95.12 88 SER A C 1
ATOM 666 O O . SER A 1 88 ? -5.616 -7.348 19.661 1.00 95.12 88 SER A O 1
ATOM 668 N N . GLN A 1 89 ? -6.040 -5.159 19.45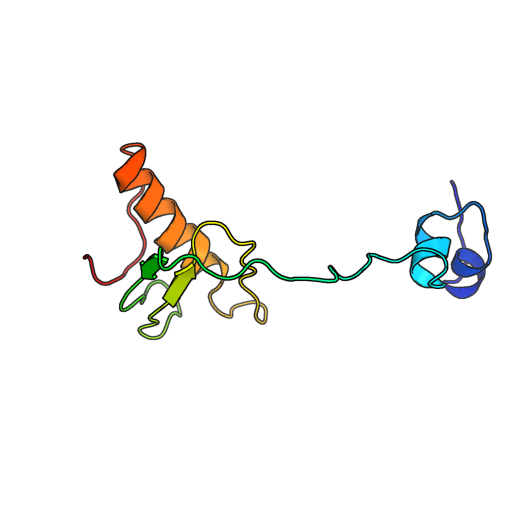5 1.00 94.12 89 GLN A N 1
ATOM 669 C CA . GLN A 1 89 ? -6.631 -5.038 20.785 1.00 94.12 89 GLN A CA 1
ATOM 670 C C . GLN A 1 89 ? -7.968 -5.792 20.875 1.00 94.12 89 GLN A C 1
ATOM 672 O O . GLN A 1 89 ? -8.174 -6.542 21.829 1.00 94.12 89 GLN A O 1
ATOM 677 N N . LYS A 1 90 ? -8.858 -5.631 19.883 1.00 92.31 90 LYS A N 1
ATOM 678 C CA . LYS A 1 90 ? -10.195 -6.257 19.869 1.00 92.31 90 LYS A CA 1
ATOM 679 C C . LYS A 1 90 ? -10.155 -7.778 19.661 1.00 92.31 90 LYS A C 1
ATOM 681 O O . LYS A 1 90 ? -10.907 -8.491 20.313 1.00 92.31 90 LYS A O 1
ATOM 686 N N . LEU A 1 91 ? -9.295 -8.269 18.772 1.00 94.44 91 LEU A N 1
ATOM 687 C CA . LEU A 1 91 ? -9.267 -9.671 18.335 1.00 94.44 91 LEU A CA 1
ATOM 688 C C . LEU A 1 91 ? -8.230 -10.515 19.080 1.00 94.44 91 LEU A C 1
ATOM 690 O O . LEU A 1 91 ? -8.449 -11.700 19.306 1.00 94.44 91 LEU A O 1
ATOM 694 N N . HIS A 1 92 ? -7.109 -9.910 19.481 1.00 93.19 92 HIS A N 1
ATOM 695 C CA . HIS A 1 92 ? -5.964 -10.631 20.050 1.00 93.19 92 HIS A CA 1
ATOM 696 C C . HIS A 1 92 ? -5.587 -10.158 21.458 1.00 93.19 92 HIS A C 1
ATOM 698 O O . HIS A 1 92 ? -4.566 -10.584 21.992 1.00 93.19 92 HIS A O 1
ATOM 704 N N . ARG A 1 93 ? -6.396 -9.281 22.075 1.00 90.81 93 ARG A N 1
ATOM 705 C CA . ARG A 1 93 ? -6.155 -8.723 23.420 1.00 90.81 93 ARG A CA 1
ATOM 706 C C . ARG A 1 93 ? -4.764 -8.092 23.562 1.00 90.81 93 ARG A C 1
ATOM 708 O O . ARG A 1 93 ? -4.172 -8.099 24.642 1.00 90.81 93 ARG A O 1
ATOM 715 N N . ALA A 1 94 ? -4.235 -7.539 22.469 1.00 92.38 94 ALA A N 1
ATOM 716 C CA . ALA A 1 94 ? -2.959 -6.843 22.491 1.00 92.38 94 ALA A CA 1
ATOM 717 C C . ALA A 1 94 ? -3.021 -5.636 23.443 1.00 92.38 94 ALA A C 1
ATOM 719 O O . ALA A 1 94 ? -4.021 -4.918 23.498 1.00 92.38 94 ALA A O 1
ATOM 720 N N . LYS A 1 95 ? -1.929 -5.391 24.176 1.00 90.56 95 LYS A N 1
ATOM 721 C CA . LYS A 1 95 ? -1.833 -4.283 25.145 1.00 90.56 95 LYS A CA 1
ATOM 722 C C . LYS A 1 95 ? -1.607 -2.915 24.494 1.00 90.56 95 LYS A C 1
ATOM 724 O O . LYS A 1 95 ? -1.804 -1.893 25.145 1.00 90.56 95 LYS A O 1
ATOM 729 N N . ALA A 1 96 ? -1.175 -2.884 23.232 1.00 92.44 96 ALA A N 1
ATOM 730 C CA . ALA A 1 96 ? -0.895 -1.642 22.522 1.00 92.44 96 ALA A CA 1
ATOM 731 C C . ALA A 1 96 ? -2.171 -0.799 22.380 1.00 92.44 96 ALA A C 1
ATOM 733 O O . ALA A 1 96 ? -3.173 -1.255 21.829 1.00 92.44 96 ALA A O 1
ATOM 734 N N . LYS A 1 97 ? -2.124 0.445 22.867 1.00 93.19 97 LYS A N 1
ATOM 735 C CA . LYS A 1 97 ? -3.240 1.385 22.759 1.00 93.19 97 LYS A CA 1
ATOM 736 C C . LYS A 1 97 ? -3.313 1.931 21.326 1.00 93.19 97 LYS A C 1
ATOM 738 O O . LYS A 1 97 ? -2.297 2.418 20.830 1.00 93.19 97 LYS A O 1
ATOM 743 N N . PRO A 1 98 ? -4.479 1.880 20.665 1.00 95.31 98 PRO A N 1
ATOM 744 C CA . PRO A 1 98 ? -4.641 2.498 19.356 1.00 95.31 98 PRO A CA 1
ATOM 745 C C . PRO A 1 98 ? -4.578 4.024 19.435 1.00 95.31 98 PRO A C 1
ATOM 747 O O . PRO A 1 98 ? -4.979 4.609 20.447 1.00 95.31 98 PRO A O 1
ATOM 750 N N . GLY A 1 99 ? -4.139 4.650 18.343 1.00 94.81 99 GLY A N 1
ATOM 751 C CA . GLY A 1 99 ? -4.119 6.103 18.187 1.00 94.81 99 GLY A CA 1
ATOM 752 C C . GLY A 1 99 ? -5.507 6.739 18.304 1.00 94.81 99 GLY A C 1
ATOM 753 O O . GLY A 1 99 ? -6.535 6.061 18.229 1.00 94.81 99 GLY A O 1
ATOM 754 N N . GLN A 1 100 ? -5.555 8.053 18.492 1.00 96.00 100 GLN A N 1
ATOM 755 C CA . GLN A 1 100 ? -6.771 8.819 18.723 1.00 96.00 100 GLN A CA 1
ATOM 756 C C . GLN A 1 100 ? -7.765 8.678 17.560 1.00 96.00 100 GLN A C 1
ATOM 758 O O . GLN A 1 100 ? -7.522 9.105 16.430 1.00 96.00 100 GLN A O 1
ATOM 763 N N . HIS A 1 101 ? -8.922 8.098 17.865 1.00 95.81 101 HIS A N 1
ATOM 764 C CA . HIS A 1 101 ? -10.078 7.985 16.982 1.00 95.81 101 HIS A CA 1
ATOM 765 C C . HIS A 1 101 ? -11.358 7.865 17.823 1.00 95.81 101 HIS A C 1
ATOM 767 O O . HIS A 1 101 ? -11.296 7.599 19.029 1.00 95.81 101 HIS A O 1
ATOM 773 N N . LYS A 1 102 ? -12.529 8.061 17.210 1.00 92.44 102 LYS A N 1
ATOM 774 C CA . LYS A 1 102 ? -13.811 7.810 17.880 1.00 92.44 102 LYS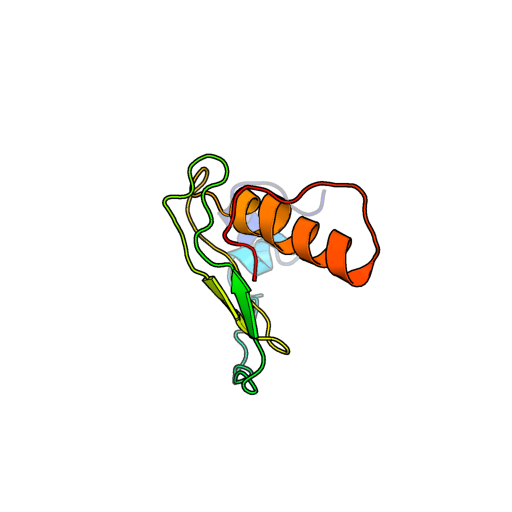 A CA 1
ATOM 775 C C . LYS A 1 102 ? -13.969 6.306 18.087 1.00 92.44 102 LYS A C 1
ATOM 777 O O . LYS A 1 102 ? -13.948 5.544 17.122 1.00 92.44 102 LYS A O 1
ATOM 782 N N . ARG A 1 103 ? -14.131 5.891 19.344 1.00 71.69 103 ARG A N 1
ATOM 783 C CA . ARG A 1 103 ? -14.478 4.508 19.674 1.00 71.69 103 ARG A CA 1
ATOM 784 C C . ARG A 1 103 ? -15.937 4.271 19.285 1.00 71.69 103 ARG A C 1
ATOM 786 O O . ARG A 1 103 ? -16.805 5.005 19.747 1.00 71.69 103 ARG A O 1
ATOM 793 N N . ASN A 1 104 ? -16.152 3.280 18.424 1.00 55.66 104 ASN A N 1
ATOM 794 C CA . ASN A 1 104 ? -17.447 2.632 18.230 1.00 55.66 104 ASN A CA 1
ATOM 795 C C . ASN A 1 104 ? -17.496 1.395 19.123 1.00 55.66 104 ASN A C 1
ATOM 797 O O . ASN A 1 104 ? -16.480 0.640 19.108 1.00 55.66 104 ASN A O 1
#

Foldseek 3Di:
DQDDDPLVRLLPRPSRPVNCDVVVVDDDDDDPDFDDFPPDWDWFFQADFDPDDGDIDIDGPPGDDDDDDDPPPCSCLCVPQAVVQVCCCVPVVDPRDHHDTDDD

pLDDT: mean 95.46, std 5.63, range [55.66, 98.25]

Organism: Bacillus safensis (NCBI:txid561879)

Secondary structure (DSSP, 8-state):
----SSHHHHHH-TT-HHHHHHTTSS--PPPSS-PPP-S-EEEEEEE-STT--SEEEEEETTS------STTSSHHIIIIIIIIHHHHHHHH---PPPPS-B--